Protein AF-A0A1V0PYC9-F1 (afdb_monomer_lite)

Sequence (144 aa):
MTTTVTVSAHAGWAVQVTAVCPRTGHPEPPQTVAAGEEGTFYVHSGQDLRIHEVQPEPGAAEPRTFAALPVAGYSAQDEDKVALVNANKFTEEGILRVLDEMKGDPQFDQRWLAVARTGIEQGFMALNRAIFQPGRVALPQDRV

Structure (mmCIF, N/CA/C/O backbone):
data_AF-A0A1V0PYC9-F1
#
_entry.id   AF-A0A1V0PYC9-F1
#
loop_
_atom_site.group_PDB
_atom_site.id
_atom_site.type_symbol
_atom_site.label_atom_id
_atom_site.label_alt_id
_atom_site.label_comp_id
_atom_site.label_asym_id
_atom_site.label_entity_id
_atom_site.label_seq_id
_atom_site.pdbx_PDB_ins_code
_atom_site.Cartn_x
_atom_site.Cartn_y
_atom_site.Cartn_z
_atom_site.occupancy
_atom_site.B_iso_or_equiv
_atom_site.auth_seq_id
_atom_site.auth_comp_id
_atom_site.auth_asym_id
_atom_site.auth_atom_id
_atom_site.pdbx_PDB_model_num
ATOM 1 N N . MET A 1 1 ? 23.398 14.300 -51.968 1.00 71.38 1 MET A N 1
ATOM 2 C CA . MET A 1 1 ? 23.744 15.052 -50.744 1.00 71.38 1 MET A CA 1
ATOM 3 C C . MET A 1 1 ? 23.565 14.105 -49.572 1.00 71.38 1 MET A C 1
ATOM 5 O O . MET A 1 1 ? 22.569 13.387 -49.566 1.00 71.38 1 MET A O 1
ATOM 9 N N . THR A 1 2 ? 24.542 14.046 -48.671 1.00 84.25 2 THR A N 1
ATOM 10 C CA . THR A 1 2 ? 24.502 13.204 -47.469 1.00 84.25 2 THR A CA 1
ATOM 11 C C . THR A 1 2 ? 24.416 14.123 -46.264 1.00 84.25 2 THR A C 1
ATOM 13 O O . THR A 1 2 ? 25.239 15.032 -46.151 1.00 84.25 2 THR A O 1
ATOM 16 N N . THR A 1 3 ? 23.436 13.896 -45.396 1.00 87.44 3 THR A N 1
ATOM 17 C CA . THR A 1 3 ? 23.256 14.652 -44.154 1.00 87.44 3 THR A CA 1
ATOM 18 C C . THR A 1 3 ? 23.617 13.756 -42.981 1.00 87.44 3 THR A C 1
ATOM 20 O O . THR A 1 3 ? 23.136 12.628 -42.894 1.00 87.44 3 THR A O 1
ATOM 23 N N . THR A 1 4 ? 24.462 14.251 -42.085 1.00 91.62 4 THR A N 1
ATOM 24 C CA . THR A 1 4 ? 24.798 13.566 -40.834 1.00 91.62 4 THR A CA 1
ATOM 25 C C . THR A 1 4 ? 23.821 14.004 -39.749 1.00 91.62 4 THR A C 1
ATOM 27 O O . THR A 1 4 ? 23.608 15.202 -39.568 1.00 91.62 4 THR A O 1
ATOM 30 N N . VAL A 1 5 ? 23.238 13.045 -39.032 1.00 91.81 5 VAL A N 1
ATOM 31 C CA . VAL A 1 5 ? 22.318 13.277 -37.914 1.00 91.81 5 VAL A CA 1
ATOM 32 C C . VAL A 1 5 ? 22.863 12.570 -36.680 1.00 91.81 5 VAL A C 1
ATOM 34 O O . VAL A 1 5 ? 23.090 11.362 -36.710 1.00 91.81 5 VAL A O 1
ATOM 37 N N . THR A 1 6 ? 23.056 13.315 -35.597 1.00 92.06 6 THR A N 1
ATOM 38 C CA . THR A 1 6 ? 23.430 12.760 -34.292 1.00 92.06 6 THR A CA 1
ATOM 39 C C . THR A 1 6 ? 22.184 12.645 -33.428 1.00 92.06 6 THR A C 1
ATOM 41 O O . THR A 1 6 ? 21.426 13.607 -33.302 1.00 92.06 6 THR A O 1
ATOM 44 N N . VAL A 1 7 ? 21.962 11.467 -32.850 1.00 91.00 7 VAL A N 1
ATOM 45 C CA . VAL A 1 7 ? 20.858 11.195 -31.926 1.00 91.00 7 VAL A CA 1
ATOM 46 C C . VAL A 1 7 ? 21.447 10.900 -30.554 1.00 91.00 7 VAL A C 1
ATOM 48 O O . VAL A 1 7 ? 22.177 9.922 -30.403 1.00 91.00 7 VAL A O 1
ATOM 51 N N . SER A 1 8 ? 21.114 11.729 -29.567 1.00 89.88 8 SER A N 1
ATOM 52 C CA . SER A 1 8 ? 21.629 11.622 -28.198 1.00 89.88 8 SER A CA 1
ATOM 53 C C . SER A 1 8 ? 20.536 11.137 -27.238 1.00 89.88 8 SER A C 1
ATOM 55 O O . SER A 1 8 ? 19.505 11.792 -27.075 1.00 89.88 8 SER A O 1
ATOM 57 N N . ALA A 1 9 ? 20.754 9.998 -26.579 1.00 87.56 9 ALA A N 1
ATOM 58 C CA . ALA A 1 9 ? 19.778 9.320 -25.719 1.00 87.56 9 ALA A CA 1
ATOM 59 C C . ALA A 1 9 ? 19.902 9.728 -24.231 1.00 87.56 9 ALA A C 1
ATOM 61 O O . ALA A 1 9 ? 19.965 8.889 -23.334 1.00 87.56 9 ALA A O 1
ATOM 62 N N . HIS A 1 10 ? 19.957 11.032 -23.934 1.00 81.56 10 HIS A N 1
ATOM 63 C CA . HIS A 1 10 ? 20.252 11.542 -22.579 1.00 81.56 10 HIS A CA 1
ATOM 64 C C . HIS A 1 10 ? 19.078 11.528 -21.589 1.00 81.56 10 HIS A C 1
ATOM 66 O O . HIS A 1 10 ? 19.272 11.821 -20.412 1.00 81.56 10 HIS A O 1
ATOM 72 N N . ALA A 1 11 ? 17.870 11.173 -22.027 1.00 73.50 11 ALA A N 1
ATOM 73 C CA . ALA A 1 11 ? 16.683 11.156 -21.169 1.00 73.50 11 ALA A CA 1
ATOM 74 C C . ALA A 1 11 ? 16.589 9.918 -20.250 1.00 73.50 11 ALA A C 1
ATOM 76 O O . ALA A 1 11 ? 15.606 9.774 -19.532 1.00 73.50 11 ALA A O 1
ATOM 77 N N . GLY A 1 12 ? 17.603 9.042 -20.248 1.00 75.50 12 GLY A N 1
ATOM 78 C CA . GLY A 1 12 ? 17.647 7.835 -19.411 1.00 75.50 12 GLY A CA 1
ATOM 79 C C . GLY A 1 12 ? 17.079 6.577 -20.073 1.00 75.50 12 GLY A C 1
ATOM 80 O O . GLY A 1 12 ? 17.033 5.527 -19.438 1.00 75.50 12 GLY A O 1
ATOM 81 N N . TRP A 1 13 ? 16.701 6.663 -21.348 1.00 83.75 13 TRP A N 1
ATOM 82 C CA . TRP A 1 13 ? 16.048 5.594 -22.098 1.00 83.75 13 TRP A CA 1
ATOM 83 C C . TRP A 1 13 ? 16.790 5.344 -23.408 1.00 83.75 13 TRP A C 1
ATOM 85 O O . TRP 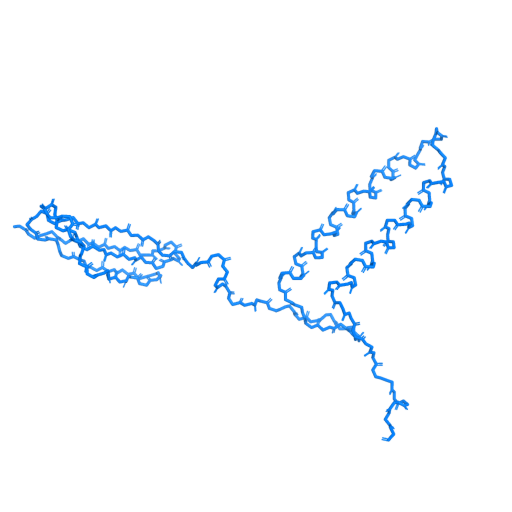A 1 13 ? 17.330 6.276 -24.007 1.00 83.75 13 TRP A O 1
ATOM 95 N N . ALA A 1 14 ? 16.842 4.085 -23.844 1.00 89.50 14 ALA A N 1
ATOM 96 C CA . ALA A 1 14 ? 17.418 3.746 -25.139 1.00 89.50 14 ALA A CA 1
ATOM 97 C C . ALA A 1 14 ? 16.515 4.262 -26.266 1.00 89.50 14 ALA A C 1
ATOM 99 O O . ALA A 1 14 ? 15.294 4.335 -26.123 1.00 89.50 14 ALA A O 1
ATOM 100 N N . VAL A 1 15 ? 17.106 4.596 -27.408 1.00 92.44 15 VAL A N 1
ATOM 101 C CA . VAL A 1 15 ? 16.380 5.143 -28.556 1.00 92.44 15 VAL A CA 1
ATOM 102 C C . VAL A 1 15 ? 16.609 4.253 -29.767 1.00 92.44 15 VAL A C 1
ATOM 104 O O . VAL A 1 15 ? 17.745 3.970 -30.134 1.00 92.44 15 VAL A O 1
ATOM 107 N N . GLN A 1 16 ? 15.529 3.820 -30.410 1.00 93.69 16 GLN A N 1
ATOM 108 C CA . GLN A 1 16 ? 15.580 3.153 -31.703 1.00 93.69 16 GLN A CA 1
ATOM 109 C C . GLN A 1 16 ? 15.494 4.177 -32.828 1.00 93.69 16 GLN A C 1
ATOM 111 O O . GLN A 1 16 ? 14.566 4.983 -32.898 1.00 93.69 16 GLN A O 1
ATOM 116 N N . VAL A 1 17 ? 16.452 4.108 -33.743 1.00 93.88 17 VAL A N 1
ATOM 117 C CA . VAL A 1 17 ? 16.513 4.927 -34.948 1.00 93.88 17 VAL A CA 1
ATOM 118 C C . VAL A 1 17 ? 16.309 4.015 -36.145 1.00 93.88 17 VAL A C 1
ATOM 120 O O . VAL A 1 17 ? 17.024 3.036 -36.338 1.00 93.88 17 VAL A O 1
ATOM 123 N N . THR A 1 18 ? 15.288 4.320 -36.935 1.00 93.81 18 THR A N 1
ATOM 124 C CA . THR A 1 18 ? 14.892 3.539 -38.105 1.00 93.81 18 THR A CA 1
ATOM 125 C C . THR A 1 18 ? 14.979 4.408 -39.343 1.00 93.81 18 THR A C 1
ATOM 127 O O . THR A 1 18 ? 14.323 5.445 -39.431 1.00 93.81 18 THR A O 1
ATOM 130 N N . ALA A 1 19 ? 15.764 3.966 -40.315 1.00 90.75 19 ALA A N 1
ATOM 131 C CA . ALA A 1 19 ? 15.786 4.546 -41.644 1.00 90.75 19 ALA A CA 1
ATOM 132 C C . ALA A 1 19 ? 14.518 4.161 -42.417 1.00 90.75 19 ALA A C 1
ATOM 134 O O . ALA A 1 19 ? 14.142 2.990 -42.453 1.00 90.75 19 ALA A O 1
ATOM 135 N N . VAL A 1 20 ? 13.856 5.136 -43.039 1.00 89.69 20 VAL A N 1
ATOM 136 C CA . VAL A 1 20 ? 12.639 4.915 -43.826 1.00 89.69 20 VAL A CA 1
ATOM 137 C C . VAL A 1 20 ? 12.811 5.519 -45.212 1.00 89.69 20 VAL A C 1
ATOM 139 O O . VAL A 1 20 ? 13.137 6.696 -45.371 1.00 89.69 20 VAL A O 1
ATOM 142 N N . CYS A 1 21 ? 12.575 4.708 -46.241 1.00 85.50 21 CYS A N 1
ATOM 143 C CA . CYS A 1 21 ? 12.531 5.209 -47.609 1.00 85.50 21 CYS A CA 1
ATOM 144 C C . CYS A 1 21 ? 11.235 6.015 -47.816 1.00 85.50 21 CYS A C 1
ATOM 146 O O . CYS A 1 21 ? 10.155 5.425 -47.747 1.00 85.50 21 CYS A O 1
ATOM 148 N N . PRO A 1 22 ? 11.285 7.313 -48.159 1.00 80.94 22 PRO A N 1
ATOM 149 C CA . PRO A 1 22 ? 10.088 8.153 -48.294 1.00 80.94 22 PRO A CA 1
ATOM 150 C C . PRO A 1 22 ? 9.195 7.730 -49.468 1.00 80.94 22 PRO A C 1
ATOM 152 O O . PRO A 1 22 ? 8.008 8.035 -49.502 1.00 80.94 22 PRO A O 1
ATOM 155 N N . ARG A 1 23 ? 9.759 7.029 -50.464 1.00 83.12 23 ARG A N 1
ATOM 156 C CA . ARG A 1 23 ? 9.032 6.606 -51.670 1.00 83.12 23 ARG A CA 1
ATOM 157 C C . ARG A 1 23 ? 8.235 5.324 -51.453 1.00 83.12 23 ARG A C 1
ATOM 159 O O . ARG A 1 23 ? 7.169 5.172 -52.037 1.00 83.12 23 ARG A O 1
ATOM 166 N N . THR A 1 24 ? 8.778 4.388 -50.678 1.00 84.25 24 THR A N 1
ATOM 167 C CA . THR A 1 24 ? 8.167 3.069 -50.454 1.00 84.25 24 THR A CA 1
ATOM 168 C C . THR A 1 24 ? 7.574 2.926 -49.056 1.00 84.25 24 THR A C 1
ATOM 170 O O . THR A 1 24 ? 6.822 1.988 -48.820 1.00 84.25 24 THR A O 1
ATOM 173 N N . GLY A 1 25 ? 7.923 3.821 -48.126 1.00 82.50 25 GLY A N 1
ATOM 174 C CA . GLY A 1 25 ? 7.565 3.738 -46.711 1.00 82.50 25 GLY A CA 1
ATOM 175 C C . GLY A 1 25 ? 8.192 2.545 -45.986 1.00 82.50 25 GLY A C 1
ATOM 176 O O . GLY A 1 25 ? 7.839 2.282 -44.840 1.00 82.50 25 GLY A O 1
ATOM 177 N N . HIS A 1 26 ? 9.093 1.804 -46.639 1.00 83.50 26 HIS A N 1
ATOM 178 C CA . HIS A 1 26 ? 9.673 0.595 -46.070 1.00 83.50 26 HIS A CA 1
ATOM 179 C C . HIS A 1 26 ? 10.716 0.966 -45.003 1.00 83.50 26 HIS A C 1
ATOM 181 O O . HIS A 1 26 ? 11.660 1.696 -45.329 1.00 83.50 26 HIS A O 1
ATOM 187 N N . PRO A 1 27 ? 10.574 0.474 -43.758 1.00 88.31 27 PRO A N 1
ATOM 188 C CA . PRO A 1 27 ? 11.570 0.668 -42.714 1.00 88.31 27 PRO A CA 1
ATOM 189 C C . PRO A 1 27 ? 12.734 -0.314 -42.882 1.00 88.31 27 PRO A C 1
ATOM 191 O O . PRO A 1 27 ? 12.539 -1.493 -43.179 1.00 88.31 27 PRO A O 1
ATOM 194 N N . GLU A 1 28 ? 13.953 0.166 -42.691 1.00 88.38 28 GLU A N 1
ATOM 195 C CA . GLU A 1 28 ? 15.127 -0.683 -42.491 1.00 88.38 28 GLU A CA 1
ATOM 196 C C . GLU A 1 28 ? 15.154 -1.239 -41.055 1.00 88.38 28 GLU A C 1
ATOM 198 O O . GLU A 1 28 ? 14.380 -0.790 -40.205 1.00 88.38 28 GLU A O 1
ATOM 203 N N . PRO A 1 29 ? 16.007 -2.232 -40.746 1.00 90.44 29 PRO A N 1
ATOM 204 C CA . PRO A 1 29 ? 16.153 -2.717 -39.380 1.00 90.44 29 PRO A CA 1
ATOM 205 C C . PRO A 1 29 ? 16.511 -1.574 -38.410 1.00 90.44 29 PRO A C 1
ATOM 207 O O . PRO A 1 29 ? 17.443 -0.815 -38.692 1.00 90.44 29 PRO A O 1
ATOM 210 N N . PRO A 1 30 ? 15.800 -1.437 -37.276 1.00 91.81 30 PRO A N 1
ATOM 211 C CA . PRO A 1 30 ? 16.076 -0.389 -36.304 1.00 91.81 30 PRO A CA 1
ATOM 212 C C . PRO A 1 30 ? 17.461 -0.577 -35.682 1.00 91.81 30 PRO A C 1
ATOM 214 O O . PRO A 1 30 ? 17.866 -1.688 -35.338 1.00 91.81 30 PRO A O 1
ATOM 217 N N . GLN A 1 31 ? 18.170 0.530 -35.501 1.00 92.62 31 GLN A N 1
ATOM 218 C CA . GLN A 1 31 ? 19.431 0.597 -34.772 1.00 92.62 31 GLN A CA 1
ATOM 219 C C . GLN A 1 31 ? 19.184 1.221 -33.399 1.00 92.62 31 GLN A C 1
ATOM 221 O O . GLN A 1 31 ? 18.470 2.217 -33.289 1.00 92.62 31 GLN A O 1
ATOM 226 N N . THR A 1 32 ? 19.767 0.646 -32.351 1.00 92.69 32 THR A N 1
ATOM 227 C CA . THR A 1 32 ? 19.578 1.117 -30.972 1.00 92.69 32 THR A CA 1
ATOM 228 C C . THR A 1 32 ? 20.748 1.989 -30.536 1.00 92.69 32 THR A C 1
ATOM 230 O O . THR A 1 32 ? 21.899 1.573 -30.635 1.00 92.69 32 THR A O 1
ATOM 233 N N . VAL A 1 33 ? 20.439 3.164 -29.995 1.00 91.62 33 VAL A N 1
ATOM 234 C CA . VAL A 1 33 ? 21.351 4.002 -29.210 1.00 91.62 33 VAL A CA 1
ATOM 235 C C . VAL A 1 33 ? 21.053 3.736 -27.737 1.00 91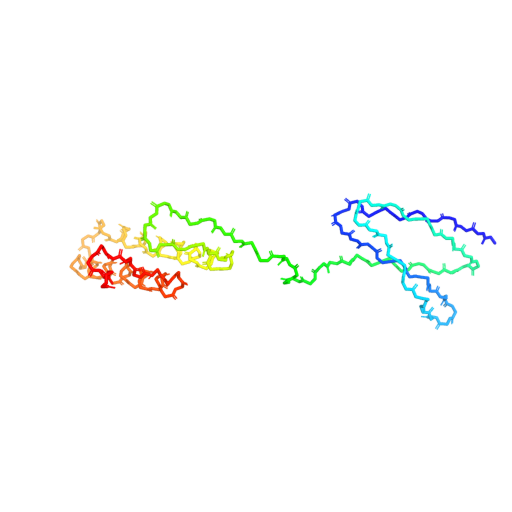.62 33 VAL A C 1
ATOM 237 O O . VAL A 1 33 ? 19.904 3.888 -27.311 1.00 91.62 33 VAL A O 1
ATOM 240 N N . ALA A 1 34 ? 22.043 3.278 -26.967 1.00 88.12 34 ALA A N 1
ATOM 241 C CA . ALA A 1 34 ? 21.831 2.954 -25.559 1.00 88.12 34 ALA A CA 1
ATOM 242 C C . ALA A 1 34 ? 21.558 4.217 -24.726 1.00 88.12 34 ALA A C 1
ATOM 244 O O . ALA A 1 34 ? 21.930 5.327 -25.106 1.00 88.12 34 ALA A O 1
ATOM 245 N N . ALA A 1 35 ? 20.902 4.050 -23.575 1.00 87.88 35 ALA A N 1
ATOM 246 C CA . ALA A 1 35 ? 20.626 5.158 -22.667 1.00 87.88 35 ALA A CA 1
ATOM 247 C C . ALA A 1 35 ? 21.933 5.851 -22.242 1.00 87.88 35 ALA A C 1
ATOM 249 O O . ALA A 1 35 ? 22.853 5.209 -21.740 1.00 87.88 35 ALA A O 1
ATOM 250 N N . GLY A 1 36 ? 22.001 7.169 -22.428 1.00 86.81 36 GLY A N 1
ATOM 251 C CA . GLY A 1 36 ? 23.177 7.985 -22.128 1.00 86.81 36 GLY A CA 1
ATOM 252 C C . GLY A 1 36 ? 24.228 8.057 -23.242 1.00 86.81 36 GLY A C 1
ATOM 253 O O . GLY A 1 36 ? 25.195 8.797 -23.077 1.00 86.81 36 GLY A O 1
ATOM 254 N N . GLU A 1 37 ? 24.042 7.352 -24.361 1.00 89.75 37 GLU A N 1
ATOM 255 C CA . GLU A 1 37 ? 24.971 7.353 -25.498 1.00 89.75 37 GLU A CA 1
ATOM 256 C C . GLU A 1 37 ? 24.493 8.243 -26.658 1.00 89.75 37 GLU A C 1
ATOM 258 O O . GLU A 1 37 ? 23.332 8.662 -26.729 1.00 89.75 37 GLU A O 1
ATOM 263 N N . GLU A 1 38 ? 25.406 8.521 -27.592 1.00 92.62 38 GLU A N 1
ATOM 264 C CA . GLU A 1 38 ? 25.117 9.206 -28.852 1.00 92.62 38 GLU A CA 1
ATOM 265 C C . GLU A 1 38 ? 25.374 8.273 -30.039 1.00 92.62 38 GLU A C 1
ATOM 267 O O . GLU A 1 38 ? 26.413 7.617 -30.123 1.00 92.62 38 GLU A O 1
ATOM 272 N N . GLY A 1 39 ? 24.437 8.238 -30.984 1.00 91.12 39 GLY A N 1
ATOM 273 C CA . GLY A 1 39 ? 24.568 7.519 -32.248 1.00 91.12 39 GLY A CA 1
ATOM 274 C C . GLY A 1 39 ? 24.651 8.486 -33.423 1.00 91.12 39 GLY A C 1
ATOM 275 O O . GLY A 1 39 ? 23.895 9.456 -33.488 1.00 91.12 39 GLY A O 1
ATOM 276 N N . THR A 1 40 ? 25.549 8.221 -34.373 1.00 93.56 40 THR A N 1
ATOM 277 C CA . THR A 1 40 ? 25.644 8.990 -35.624 1.00 93.56 40 THR A CA 1
ATOM 278 C C . THR A 1 40 ? 25.018 8.210 -36.773 1.00 93.56 40 THR A C 1
ATOM 280 O O . THR A 1 40 ? 25.382 7.063 -37.019 1.00 93.56 40 THR A O 1
ATOM 283 N N . PHE A 1 41 ? 24.118 8.860 -37.508 1.00 91.38 41 PHE A N 1
ATOM 284 C CA . PHE A 1 41 ? 23.383 8.292 -38.633 1.00 91.38 41 PHE A CA 1
ATOM 285 C C . PHE A 1 41 ? 23.610 9.124 -39.892 1.00 91.38 41 PHE A C 1
ATOM 287 O O . PHE A 1 41 ? 23.692 10.354 -39.844 1.00 91.38 41 PHE A O 1
ATOM 294 N N . TYR A 1 42 ? 23.690 8.449 -41.036 1.00 89.44 42 TYR A N 1
ATOM 295 C CA . TYR A 1 42 ? 23.883 9.089 -42.332 1.00 89.44 42 TYR A CA 1
ATOM 296 C C . TYR A 1 42 ? 22.621 8.945 -43.171 1.00 89.44 42 TYR A C 1
ATOM 298 O O . TYR A 1 42 ? 22.154 7.841 -43.439 1.00 89.44 42 TYR A O 1
ATOM 306 N N . VAL A 1 43 ? 22.074 10.082 -43.588 1.00 87.31 43 VAL A N 1
ATOM 307 C CA . VAL A 1 43 ? 20.851 10.166 -44.379 1.00 87.31 43 VAL A CA 1
ATOM 308 C C . VAL A 1 43 ? 21.222 10.490 -45.818 1.00 87.31 43 VAL A C 1
ATOM 310 O O . VAL A 1 43 ? 21.824 11.532 -46.101 1.00 87.31 43 VAL A O 1
ATOM 313 N N . HIS A 1 44 ? 20.855 9.604 -46.741 1.00 85.00 44 HIS A N 1
ATOM 314 C CA . HIS A 1 44 ? 21.123 9.767 -48.165 1.00 85.00 44 HIS A CA 1
ATOM 315 C C . HIS A 1 44 ? 19.830 10.032 -48.939 1.00 85.00 44 HIS A C 1
ATOM 317 O O . HIS A 1 44 ? 18.787 9.459 -48.653 1.00 85.00 44 HIS A O 1
ATOM 323 N N . SER A 1 45 ? 19.902 10.881 -49.967 1.00 77.31 45 SER A N 1
ATOM 324 C CA . SER A 1 45 ? 18.880 10.954 -51.028 1.00 77.31 45 SER A CA 1
ATOM 325 C C . SER A 1 45 ? 17.428 11.156 -50.551 1.00 77.31 45 SER A C 1
ATOM 327 O O . SER A 1 45 ? 16.506 10.575 -51.118 1.00 77.31 45 SER A O 1
ATOM 329 N N . GLY A 1 46 ? 17.221 12.004 -49.536 1.00 74.12 46 GLY A N 1
ATOM 330 C CA . GLY A 1 46 ? 15.888 12.348 -49.022 1.00 74.12 46 GLY A CA 1
ATOM 331 C C . GLY A 1 46 ? 15.259 11.297 -48.106 1.00 74.12 46 GLY A C 1
ATOM 332 O O . GLY A 1 46 ? 14.063 11.356 -47.877 1.00 74.12 46 GLY A O 1
ATOM 333 N N . GLN A 1 47 ? 16.042 10.334 -47.619 1.00 84.38 47 GLN A N 1
ATOM 334 C CA . GLN A 1 47 ? 15.621 9.336 -46.638 1.00 84.38 47 GLN A CA 1
ATOM 335 C C . GLN A 1 47 ? 15.115 9.979 -45.335 1.00 84.38 47 GLN A C 1
ATOM 337 O O . GLN A 1 47 ? 15.658 10.987 -44.888 1.00 84.38 47 GLN A O 1
ATOM 342 N N . ASP A 1 48 ? 14.101 9.374 -44.719 1.00 90.06 48 ASP A N 1
ATOM 343 C CA . ASP A 1 48 ? 13.562 9.817 -43.434 1.00 90.06 48 ASP A CA 1
ATOM 344 C C . ASP A 1 48 ? 14.174 9.000 -42.288 1.00 90.06 48 ASP A C 1
ATOM 346 O O . ASP A 1 48 ? 14.514 7.824 -42.449 1.00 90.06 48 ASP A O 1
ATOM 350 N N . LEU A 1 49 ? 14.290 9.614 -41.109 1.00 92.31 49 LEU A N 1
ATOM 351 C CA . LEU A 1 49 ? 14.627 8.920 -39.866 1.00 92.31 49 LEU A CA 1
ATOM 352 C C . LEU A 1 49 ? 13.424 8.942 -38.927 1.00 92.31 49 LEU A C 1
ATOM 354 O O . LEU A 1 49 ? 12.922 10.004 -38.561 1.00 92.31 49 LEU A O 1
ATOM 358 N N . ARG A 1 50 ? 12.993 7.759 -38.493 1.00 92.31 50 ARG A N 1
ATOM 359 C CA . ARG A 1 50 ? 12.019 7.590 -37.418 1.00 92.31 50 ARG A CA 1
ATOM 360 C C . ARG A 1 50 ? 12.765 7.284 -36.127 1.00 92.31 50 ARG A C 1
ATOM 362 O O . ARG A 1 50 ? 13.463 6.279 -36.038 1.00 92.31 50 ARG A O 1
ATOM 369 N N . ILE A 1 51 ? 12.582 8.146 -35.135 1.00 91.94 51 ILE A N 1
ATOM 370 C CA . ILE A 1 51 ? 13.198 8.032 -33.814 1.00 91.94 51 ILE A CA 1
ATOM 371 C C . ILE A 1 51 ? 12.106 7.613 -32.828 1.00 91.94 51 ILE A C 1
ATOM 373 O O . ILE A 1 51 ? 11.059 8.257 -32.756 1.00 91.94 51 ILE A O 1
ATOM 377 N N . HIS A 1 52 ? 12.322 6.517 -32.106 1.00 89.69 52 HIS A N 1
ATOM 378 C CA . HIS A 1 52 ? 11.391 5.989 -31.116 1.00 89.69 52 HIS A CA 1
ATOM 379 C C . HIS A 1 52 ? 12.120 5.716 -29.802 1.00 89.69 52 HIS A C 1
ATOM 381 O O . HIS A 1 52 ? 13.061 4.928 -29.758 1.00 89.69 52 HIS A O 1
ATOM 387 N N . GLU A 1 53 ? 11.686 6.376 -28.734 1.00 88.38 53 GLU A N 1
ATOM 388 C CA . GLU A 1 53 ? 12.160 6.094 -27.382 1.00 88.38 53 GLU A CA 1
ATOM 389 C C . GLU A 1 53 ? 11.632 4.730 -26.931 1.00 88.38 53 GLU A C 1
ATOM 391 O O . GLU A 1 53 ? 10.427 4.479 -26.969 1.00 88.38 53 GLU A O 1
ATOM 396 N N . VAL A 1 54 ? 12.538 3.843 -26.526 1.00 85.50 54 VAL A N 1
ATOM 397 C CA . VAL A 1 54 ? 12.192 2.518 -26.019 1.00 85.50 54 VAL A CA 1
ATOM 398 C C . VAL A 1 54 ? 12.056 2.611 -24.510 1.00 85.50 54 VAL A C 1
ATOM 400 O O . VAL A 1 54 ? 13.045 2.584 -23.773 1.00 85.50 54 VAL A O 1
ATOM 403 N N . GLN A 1 55 ? 10.812 2.700 -24.055 1.00 77.44 55 GLN A N 1
ATOM 404 C CA . GLN A 1 55 ? 10.492 2.533 -22.647 1.00 77.44 55 GLN A CA 1
ATOM 405 C C . GLN A 1 55 ? 10.511 1.040 -22.287 1.00 77.44 55 GLN A C 1
ATOM 407 O O . GLN A 1 55 ? 9.859 0.280 -23.004 1.00 77.44 55 GLN A O 1
ATOM 412 N N . PRO A 1 56 ? 11.213 0.548 -21.233 1.00 67.31 56 PRO A N 1
ATOM 413 C CA . PRO A 1 56 ? 10.855 -0.699 -20.598 1.00 67.31 56 PRO A CA 1
ATOM 414 C C . PRO A 1 56 ? 9.356 -0.770 -20.416 1.00 67.31 56 PRO A C 1
ATOM 416 O O . PRO A 1 56 ? 8.723 0.162 -19.915 1.00 67.31 56 PRO A O 1
ATOM 419 N N . GLU A 1 57 ? 8.823 -1.911 -20.833 1.00 63.09 57 GLU A N 1
ATOM 420 C CA . GLU A 1 57 ? 7.471 -2.322 -20.512 1.00 63.09 57 GLU A CA 1
ATOM 421 C C . GLU A 1 57 ? 7.216 -2.032 -19.023 1.00 63.09 57 GLU A C 1
ATOM 423 O O . GLU A 1 57 ? 8.099 -2.318 -18.203 1.00 63.09 57 GLU A O 1
ATOM 428 N N . PRO A 1 58 ? 6.045 -1.490 -18.643 1.00 55.69 58 PRO A N 1
ATOM 429 C CA . PRO A 1 58 ? 5.731 -1.062 -17.274 1.00 55.69 58 PRO A CA 1
ATOM 430 C C . PRO A 1 58 ? 5.741 -2.175 -16.195 1.00 55.69 58 PRO A C 1
ATOM 432 O O . PRO A 1 58 ? 5.220 -1.978 -15.104 1.00 55.69 58 PRO A O 1
ATOM 435 N N . GLY A 1 59 ? 6.369 -3.324 -16.456 1.00 55.72 59 GLY A N 1
ATOM 436 C CA . GLY A 1 59 ? 6.661 -4.398 -15.504 1.00 55.72 59 GLY A CA 1
ATOM 437 C C . GLY A 1 59 ? 8.060 -5.022 -15.648 1.00 55.72 59 GLY A C 1
ATOM 438 O O . GLY A 1 59 ? 8.296 -6.078 -15.075 1.00 55.72 59 GLY A O 1
ATOM 439 N N . ALA A 1 60 ? 8.984 -4.420 -16.411 1.00 52.66 60 ALA A N 1
ATOM 440 C CA . ALA A 1 60 ? 10.351 -4.931 -16.602 1.00 52.66 60 ALA A CA 1
ATOM 441 C C . ALA A 1 60 ? 11.367 -4.414 -15.562 1.00 52.66 60 ALA A C 1
ATOM 443 O O . ALA A 1 60 ? 12.565 -4.670 -15.685 1.00 52.66 60 ALA A O 1
ATOM 444 N N . ALA A 1 61 ? 10.916 -3.671 -14.546 1.00 56.09 61 ALA A N 1
ATOM 445 C CA . ALA A 1 61 ? 11.762 -3.342 -13.408 1.00 56.09 61 ALA A CA 1
ATOM 446 C C . ALA A 1 61 ? 12.058 -4.628 -12.620 1.00 56.09 61 ALA A C 1
ATOM 448 O O . ALA A 1 61 ? 11.136 -5.343 -12.233 1.00 56.09 61 ALA A O 1
ATOM 449 N N . GLU A 1 62 ? 13.341 -4.919 -12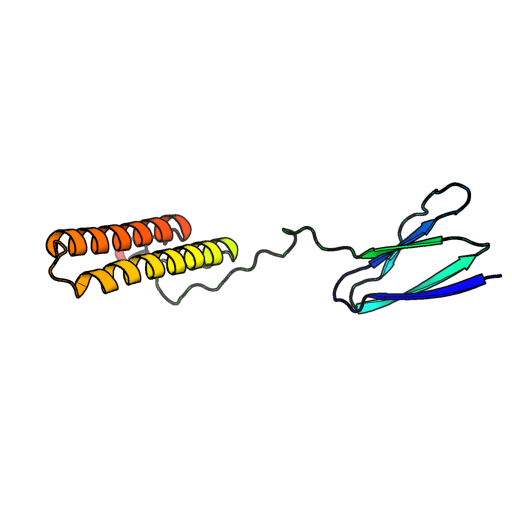.395 1.00 59.53 62 GLU A N 1
ATOM 450 C CA . GLU A 1 62 ? 13.779 -5.983 -11.484 1.00 59.53 62 GLU A CA 1
ATOM 451 C C . GLU A 1 62 ? 12.999 -5.873 -10.160 1.00 59.53 62 GLU A C 1
ATOM 453 O O . GLU A 1 62 ? 12.922 -4.767 -9.606 1.00 59.53 62 GLU A O 1
ATOM 458 N N . PRO A 1 63 ? 12.412 -6.969 -9.642 1.00 61.72 63 PRO A N 1
ATOM 459 C CA . PRO A 1 63 ? 11.597 -6.914 -8.437 1.00 61.72 63 PRO A CA 1
ATOM 460 C C . PRO A 1 63 ? 12.452 -6.412 -7.274 1.00 61.72 63 PRO A C 1
ATOM 462 O O . PRO A 1 63 ? 13.382 -7.083 -6.822 1.00 61.72 63 PRO A O 1
ATOM 465 N N . ARG A 1 64 ? 12.156 -5.206 -6.780 1.00 72.62 64 ARG A N 1
ATOM 466 C CA . ARG A 1 64 ? 12.866 -4.663 -5.625 1.00 72.62 64 ARG A CA 1
ATOM 467 C C . ARG A 1 64 ? 12.334 -5.324 -4.366 1.00 72.62 64 ARG A C 1
ATOM 469 O O . ARG A 1 64 ? 11.141 -5.284 -4.073 1.00 72.62 64 ARG A O 1
ATOM 476 N N . THR A 1 65 ? 13.240 -5.912 -3.600 1.00 80.81 65 THR A N 1
ATOM 477 C CA . THR A 1 65 ? 12.929 -6.510 -2.303 1.00 80.81 65 THR A CA 1
ATOM 478 C C . THR A 1 65 ? 13.414 -5.605 -1.181 1.00 80.81 65 THR A C 1
ATOM 480 O O . THR A 1 65 ? 14.568 -5.171 -1.183 1.00 80.81 65 THR A O 1
ATOM 483 N N . PHE A 1 66 ? 12.566 -5.363 -0.188 1.00 79.69 66 PHE A N 1
ATOM 484 C CA . PHE A 1 66 ? 12.915 -4.609 1.011 1.00 79.69 66 PHE A CA 1
ATOM 485 C C . PHE A 1 66 ? 13.367 -5.553 2.127 1.00 79.69 66 PHE A C 1
ATOM 487 O O . PHE A 1 66 ? 12.750 -6.595 2.365 1.00 79.69 66 PHE A O 1
ATOM 494 N N . ALA A 1 67 ? 14.442 -5.179 2.827 1.00 82.25 67 ALA A N 1
ATOM 495 C CA . ALA A 1 67 ? 14.942 -5.932 3.972 1.00 82.25 67 ALA A CA 1
ATOM 496 C C . ALA A 1 67 ? 13.886 -6.009 5.088 1.00 82.25 67 ALA A C 1
ATOM 498 O O . ALA A 1 67 ? 13.178 -5.038 5.362 1.00 82.25 67 ALA A O 1
ATOM 499 N N . ALA A 1 68 ? 13.796 -7.166 5.745 1.00 78.50 68 ALA A N 1
ATOM 500 C CA . ALA A 1 68 ? 12.903 -7.348 6.882 1.00 78.50 68 ALA A CA 1
ATOM 501 C C . ALA A 1 68 ? 13.309 -6.444 8.056 1.00 78.50 68 ALA A C 1
ATOM 503 O O . ALA A 1 68 ? 14.497 -6.234 8.317 1.00 78.50 68 ALA A O 1
ATOM 504 N N . LEU A 1 69 ? 12.320 -5.972 8.816 1.00 81.44 69 LEU A N 1
ATOM 505 C CA . LEU A 1 69 ? 12.567 -5.389 10.136 1.00 81.44 69 LEU A CA 1
ATOM 506 C C . LEU A 1 69 ? 13.233 -6.437 11.050 1.00 81.44 69 LEU A C 1
ATOM 508 O O . LEU A 1 69 ? 12.976 -7.630 10.869 1.00 81.44 69 LEU A O 1
ATOM 512 N N . PRO A 1 70 ? 14.037 -6.033 12.055 1.00 83.50 70 PRO A N 1
ATOM 513 C CA . PRO A 1 70 ? 14.689 -6.946 13.001 1.00 83.50 70 PRO A CA 1
ATOM 514 C C . PRO A 1 70 ? 13.682 -7.527 14.013 1.00 83.50 70 PRO A C 1
ATOM 516 O O . PRO A 1 70 ? 13.817 -7.377 15.225 1.00 83.50 70 PRO A O 1
ATOM 519 N N . VAL A 1 71 ? 12.632 -8.169 13.504 1.00 83.75 71 VAL A N 1
ATOM 520 C CA . VAL A 1 71 ? 11.520 -8.752 14.249 1.00 83.75 71 VAL A CA 1
ATOM 521 C C . VAL A 1 71 ? 11.337 -10.183 13.764 1.00 83.75 71 VAL A C 1
ATOM 523 O O . VAL A 1 71 ? 11.121 -10.434 12.578 1.00 83.75 71 VAL A O 1
ATOM 526 N N . ALA A 1 72 ? 11.414 -11.137 14.689 1.00 83.56 72 ALA A N 1
ATOM 527 C CA . ALA A 1 72 ? 11.255 -12.548 14.365 1.00 83.56 72 ALA A CA 1
ATOM 528 C C . ALA A 1 72 ? 9.892 -12.814 13.691 1.00 83.56 72 ALA A C 1
ATOM 530 O O . ALA A 1 72 ? 8.856 -12.332 14.149 1.00 83.56 72 ALA A O 1
ATOM 531 N N . GLY A 1 73 ? 9.902 -13.586 12.600 1.00 79.62 73 GLY A N 1
ATOM 532 C CA . GLY A 1 73 ? 8.705 -13.931 11.822 1.00 79.62 73 GLY A CA 1
ATOM 533 C C . GLY A 1 73 ? 8.392 -12.987 10.655 1.00 79.62 73 GLY A C 1
ATOM 534 O O . GLY A 1 73 ? 7.563 -13.340 9.817 1.00 79.62 73 GLY A O 1
ATOM 535 N N . TYR A 1 74 ? 9.067 -11.836 10.546 1.00 84.44 74 TYR A N 1
ATOM 536 C CA . TYR A 1 74 ? 8.998 -10.985 9.356 1.00 84.44 74 TYR A CA 1
ATOM 537 C C . TYR A 1 74 ? 10.096 -11.361 8.360 1.00 84.44 74 TYR A C 1
ATOM 539 O O . TYR A 1 74 ? 11.271 -11.453 8.712 1.00 84.44 74 TYR A O 1
ATOM 547 N N . SER A 1 75 ? 9.701 -11.582 7.109 1.00 84.25 75 SER A N 1
ATOM 548 C CA . SER A 1 75 ? 10.600 -11.823 5.980 1.00 84.25 75 SER A CA 1
ATOM 549 C C . SER A 1 75 ? 10.756 -10.569 5.126 1.00 84.25 75 SER A C 1
ATOM 551 O O . SER A 1 75 ? 9.970 -9.624 5.246 1.00 84.25 75 SER A O 1
ATOM 553 N N . ALA A 1 76 ? 11.753 -10.581 4.237 1.00 87.50 76 ALA A N 1
ATOM 554 C CA . ALA A 1 76 ? 11.839 -9.599 3.163 1.00 87.50 76 ALA A CA 1
ATOM 555 C C . ALA A 1 76 ? 10.541 -9.609 2.340 1.00 87.50 76 ALA A C 1
ATOM 557 O O . ALA A 1 76 ? 9.899 -10.656 2.203 1.00 87.50 76 ALA A O 1
ATOM 558 N N . GLN A 1 77 ? 10.147 -8.437 1.848 1.00 87.31 77 GLN A N 1
ATOM 559 C CA . GLN A 1 77 ? 8.909 -8.250 1.093 1.00 87.31 77 GLN A CA 1
ATOM 560 C C . GLN A 1 77 ? 9.199 -7.594 -0.250 1.00 87.31 77 GLN A C 1
ATOM 562 O O . GLN A 1 77 ? 10.097 -6.757 -0.363 1.00 87.31 77 GLN A O 1
ATOM 567 N N . ASP A 1 78 ? 8.397 -7.960 -1.239 1.00 88.62 78 ASP A N 1
ATOM 568 C CA . ASP A 1 78 ? 8.425 -7.386 -2.580 1.00 88.62 78 ASP A CA 1
ATOM 569 C C . ASP A 1 78 ? 7.843 -5.962 -2.565 1.00 88.62 78 ASP A C 1
ATOM 571 O O . ASP A 1 78 ? 6.945 -5.659 -1.768 1.00 88.62 78 ASP A O 1
ATOM 575 N N . GLU A 1 79 ? 8.325 -5.095 -3.456 1.00 86.75 79 GLU A N 1
ATOM 576 C CA . GLU A 1 79 ? 7.876 -3.701 -3.576 1.00 86.75 79 GLU A CA 1
ATOM 577 C C . GLU A 1 79 ? 6.359 -3.576 -3.724 1.00 86.75 79 GLU A C 1
ATOM 579 O O . GLU A 1 79 ? 5.745 -2.778 -3.015 1.00 86.75 79 GLU A O 1
ATOM 584 N N . ASP A 1 80 ? 5.736 -4.439 -4.525 1.00 86.69 80 ASP A N 1
ATOM 585 C CA . ASP A 1 80 ? 4.286 -4.437 -4.735 1.00 86.69 80 ASP A CA 1
ATOM 586 C C . ASP A 1 80 ? 3.500 -4.697 -3.443 1.00 86.69 80 ASP A C 1
ATOM 588 O O . ASP A 1 80 ? 2.489 -4.044 -3.166 1.00 86.69 80 ASP A O 1
ATOM 592 N N . LYS A 1 81 ? 3.975 -5.623 -2.599 1.00 90.56 81 LYS A N 1
ATOM 593 C CA . LYS A 1 81 ? 3.331 -5.923 -1.310 1.00 90.56 81 LYS A CA 1
ATOM 594 C C . LYS A 1 81 ? 3.459 -4.748 -0.355 1.00 90.56 81 LYS A C 1
ATOM 596 O O . LYS A 1 81 ? 2.500 -4.413 0.340 1.00 90.56 81 LYS A O 1
ATOM 601 N N . VAL A 1 82 ? 4.639 -4.130 -0.312 1.00 91.19 82 VAL A N 1
ATOM 602 C CA . VAL A 1 82 ? 4.897 -2.949 0.520 1.00 91.19 82 VAL A CA 1
ATOM 603 C C . VAL A 1 82 ? 4.018 -1.783 0.069 1.00 91.19 82 VAL A C 1
ATOM 605 O O . VAL A 1 82 ? 3.372 -1.150 0.906 1.00 91.19 82 VAL A O 1
ATOM 608 N N . ALA A 1 83 ? 3.925 -1.539 -1.239 1.00 91.06 83 ALA A N 1
ATOM 609 C CA . ALA A 1 83 ? 3.066 -0.510 -1.812 1.00 91.06 83 ALA A CA 1
ATOM 610 C C . ALA A 1 83 ? 1.591 -0.736 -1.448 1.00 91.06 83 ALA A C 1
ATOM 612 O O . ALA A 1 83 ? 0.917 0.194 -1.001 1.00 91.06 83 ALA A O 1
ATOM 613 N N . LEU A 1 84 ? 1.108 -1.978 -1.550 1.00 94.31 84 LEU A N 1
ATOM 614 C CA . LEU A 1 84 ? -0.271 -2.325 -1.213 1.00 94.31 84 LEU A CA 1
ATOM 615 C C . LEU A 1 84 ? -0.583 -2.120 0.278 1.00 94.31 84 LEU A C 1
ATOM 617 O O . LEU A 1 84 ? -1.614 -1.541 0.622 1.00 94.31 84 LEU A O 1
ATOM 621 N N . VAL A 1 85 ? 0.310 -2.542 1.179 1.00 94.75 85 VAL A N 1
ATOM 622 C CA . VAL A 1 85 ? 0.128 -2.322 2.625 1.00 94.75 85 VAL A CA 1
ATOM 623 C C . VAL A 1 85 ? 0.170 -0.834 2.974 1.00 94.75 85 VAL A C 1
ATOM 625 O O . VAL A 1 85 ? -0.628 -0.381 3.796 1.00 94.75 85 VAL A O 1
ATOM 628 N N . ASN A 1 86 ? 1.036 -0.051 2.330 1.00 94.31 86 ASN A N 1
ATOM 629 C CA . ASN A 1 86 ? 1.063 1.399 2.518 1.00 94.31 86 ASN A CA 1
ATOM 630 C C . ASN A 1 86 ? -0.243 2.053 2.048 1.00 94.31 86 ASN A C 1
ATOM 632 O O . ASN A 1 86 ? -0.799 2.877 2.772 1.00 94.31 86 ASN A O 1
ATOM 636 N N . ALA A 1 87 ? -0.781 1.649 0.894 1.00 96.06 87 ALA A N 1
ATOM 637 C CA . ALA A 1 87 ? -2.079 2.127 0.416 1.00 96.06 87 ALA A CA 1
ATOM 638 C C . ALA A 1 87 ? -3.197 1.841 1.434 1.00 96.06 87 ALA A C 1
ATOM 640 O O . ALA A 1 87 ? -3.940 2.750 1.807 1.00 96.06 87 ALA A O 1
ATOM 641 N N . ASN A 1 88 ? -3.245 0.617 1.971 1.00 96.81 88 ASN A N 1
ATOM 642 C CA . ASN A 1 88 ? -4.192 0.251 3.025 1.00 96.81 88 ASN A CA 1
ATOM 643 C C . ASN A 1 88 ? -4.031 1.124 4.277 1.00 96.81 88 ASN A C 1
ATOM 645 O O . ASN A 1 88 ? -5.028 1.532 4.865 1.00 96.81 88 ASN A O 1
ATOM 649 N N . LYS A 1 89 ? -2.791 1.431 4.680 1.00 95.25 89 LYS A N 1
ATOM 650 C CA . LYS A 1 89 ? -2.503 2.288 5.841 1.00 95.25 89 LYS A CA 1
ATOM 651 C C . LYS A 1 89 ? -3.017 3.711 5.657 1.00 95.25 89 LYS A C 1
ATOM 653 O O . LYS A 1 89 ? -3.581 4.271 6.593 1.00 95.25 89 LYS A O 1
ATOM 658 N N . PHE A 1 90 ? -2.882 4.275 4.458 1.00 97.38 90 PHE A N 1
ATOM 659 C CA . PHE A 1 90 ? -3.456 5.586 4.155 1.00 97.38 90 PHE A CA 1
ATOM 660 C C . PHE A 1 90 ? -4.987 5.568 4.205 1.00 97.38 90 PHE A C 1
ATOM 662 O O . PHE A 1 90 ? -5.592 6.494 4.742 1.00 97.38 90 PHE A O 1
ATOM 669 N N . THR A 1 91 ? -5.621 4.512 3.686 1.00 97.62 91 THR A N 1
ATOM 670 C CA . THR A 1 91 ? -7.083 4.362 3.757 1.00 97.62 91 THR A CA 1
ATOM 671 C C . THR A 1 91 ? -7.576 4.204 5.198 1.00 97.62 91 THR A C 1
ATOM 673 O O . THR A 1 91 ? -8.530 4.876 5.585 1.00 97.62 91 THR A O 1
ATOM 676 N N . GLU A 1 92 ? -6.920 3.357 5.996 1.00 98.19 92 GLU A N 1
ATOM 677 C CA . GLU A 1 92 ? -7.225 3.148 7.417 1.00 98.19 92 GLU A CA 1
ATOM 678 C C . GLU A 1 92 ? -7.199 4.475 8.187 1.00 98.19 92 GLU A C 1
ATOM 680 O O . GLU A 1 92 ? -8.187 4.845 8.818 1.00 98.19 92 GLU A O 1
ATOM 685 N N . GLU A 1 93 ? -6.104 5.227 8.072 1.00 98.19 93 GLU A N 1
ATOM 686 C CA . GLU A 1 93 ? -5.926 6.513 8.752 1.00 98.19 93 GLU A CA 1
ATOM 687 C C . GLU A 1 93 ? -6.998 7.540 8.356 1.00 98.19 93 GLU A C 1
ATOM 689 O O . GLU A 1 93 ? -7.519 8.259 9.209 1.00 98.19 93 GLU A O 1
ATOM 694 N N . GLY A 1 94 ? -7.371 7.588 7.073 1.00 97.94 94 GLY A N 1
ATOM 695 C CA . GLY A 1 94 ? -8.444 8.462 6.598 1.00 97.94 94 GLY A CA 1
ATOM 696 C C . GLY A 1 94 ? -9.782 8.164 7.278 1.00 97.94 94 GLY A C 1
ATOM 697 O O . GLY A 1 94 ? -10.464 9.081 7.730 1.00 97.94 94 GLY A O 1
ATOM 698 N N . ILE A 1 95 ? -10.134 6.883 7.416 1.00 97.25 95 ILE A N 1
ATOM 699 C CA . ILE A 1 95 ? -11.370 6.464 8.089 1.00 97.25 95 ILE A CA 1
ATOM 700 C C . ILE A 1 95 ? -11.301 6.762 9.593 1.00 97.25 95 ILE A C 1
ATOM 702 O O . ILE A 1 95 ? -12.277 7.240 10.171 1.00 97.25 95 ILE A O 1
ATOM 706 N N . LEU A 1 96 ? -10.157 6.518 10.240 1.00 97.38 96 LEU A N 1
ATOM 707 C CA . LEU A 1 96 ? -9.997 6.785 11.672 1.00 97.38 96 LEU A CA 1
ATOM 708 C C . LEU A 1 96 ? -10.152 8.274 12.009 1.00 97.38 96 LEU A C 1
ATOM 710 O O . LEU A 1 96 ? -10.757 8.595 13.031 1.00 97.38 96 LEU A O 1
ATOM 714 N N . ARG A 1 97 ? -9.703 9.178 11.130 1.00 97.25 97 ARG A N 1
ATOM 715 C CA . ARG A 1 97 ? -9.901 10.628 11.300 1.00 97.25 97 ARG A CA 1
ATOM 716 C C . ARG A 1 97 ? -11.368 11.035 11.267 1.00 97.25 97 ARG A C 1
ATOM 718 O O . ARG A 1 97 ? -11.773 11.853 12.085 1.00 97.25 97 ARG A O 1
ATOM 725 N N . VAL A 1 98 ? -12.175 10.411 10.407 1.00 95.81 98 VAL A N 1
ATOM 726 C CA . VAL A 1 98 ? -13.633 10.625 10.400 1.00 95.81 98 VAL A CA 1
ATOM 727 C C . VAL A 1 98 ? -14.238 10.229 11.750 1.00 95.81 98 VAL A C 1
ATOM 729 O O . VAL A 1 98 ? -15.055 10.959 12.305 1.00 95.81 98 VAL A O 1
ATOM 732 N N . LEU A 1 99 ? -13.807 9.105 12.331 1.00 95.69 99 LEU A N 1
ATOM 733 C CA . LEU A 1 99 ? -14.284 8.689 13.654 1.00 95.69 99 LEU A CA 1
ATOM 734 C C . LEU A 1 99 ? -13.829 9.639 14.771 1.00 95.69 99 LEU A C 1
ATOM 736 O O . LEU A 1 99 ? -14.575 9.851 15.728 1.00 95.69 99 LEU A O 1
ATOM 740 N N . ASP A 1 100 ? -12.629 10.210 14.665 1.00 95.06 100 ASP A N 1
ATOM 741 C CA . ASP A 1 100 ? -12.115 11.175 15.641 1.00 95.06 100 ASP A CA 1
ATOM 742 C C . ASP A 1 100 ? -12.880 12.499 15.621 1.00 95.06 100 ASP A C 1
ATOM 744 O O . ASP A 1 100 ? -13.155 13.051 16.688 1.00 95.06 100 ASP A O 1
ATOM 748 N N . GLU A 1 101 ? -13.302 12.965 14.445 1.00 94.69 101 GLU A N 1
ATOM 749 C CA . GLU A 1 101 ? -14.187 14.128 14.316 1.00 94.69 101 GLU A CA 1
ATOM 750 C C . GLU A 1 101 ? -15.536 13.889 15.017 1.00 94.69 101 GLU A C 1
ATOM 752 O O . GLU A 1 101 ? -16.037 14.762 15.725 1.00 94.69 101 GLU A O 1
ATOM 757 N N . MET A 1 102 ? -16.095 12.680 14.900 1.00 94.75 102 MET A N 1
ATOM 758 C CA . MET A 1 102 ? -17.378 12.313 15.518 1.00 94.75 102 MET A CA 1
ATOM 759 C C . MET A 1 102 ? -17.288 12.101 17.038 1.00 94.75 102 MET A C 1
ATOM 761 O O . MET A 1 102 ? -18.275 12.259 17.757 1.00 94.75 102 MET A O 1
ATOM 765 N N . LYS A 1 103 ? -16.112 11.743 17.559 1.00 92.44 103 LYS A N 1
ATOM 766 C CA . LYS A 1 103 ? -15.908 11.435 18.984 1.00 92.44 103 LYS A CA 1
ATOM 767 C C . LYS A 1 103 ? -16.138 12.642 19.903 1.00 92.44 103 LYS A C 1
ATOM 769 O O . LYS A 1 103 ? -16.492 12.468 21.067 1.00 92.44 103 LYS A O 1
ATOM 774 N N . GLY A 1 104 ? -15.920 13.859 19.401 1.00 87.19 104 GLY A N 1
ATOM 775 C CA . GLY A 1 104 ? -16.133 15.098 20.155 1.00 87.19 104 GLY A CA 1
ATOM 776 C C . GLY A 1 104 ? -17.600 15.517 20.280 1.00 87.19 104 GLY A C 1
ATOM 777 O O . GLY A 1 104 ? -17.898 16.431 21.048 1.00 87.19 104 GLY A O 1
ATOM 778 N N . ASP A 1 105 ? -18.503 14.866 19.545 1.00 93.00 105 ASP A N 1
ATOM 779 C CA . ASP A 1 105 ? -19.891 15.287 19.419 1.00 93.00 105 ASP A CA 1
ATOM 780 C C . ASP A 1 105 ? -20.853 14.340 20.171 1.00 93.00 105 ASP A C 1
ATOM 782 O O . ASP A 1 105 ? -21.022 13.175 19.786 1.00 93.00 105 ASP A O 1
ATOM 786 N N . PRO A 1 106 ? -21.523 14.823 21.237 1.00 92.44 106 PRO A N 1
ATOM 787 C CA . PRO A 1 106 ? -22.471 14.030 22.015 1.00 92.44 106 PRO A CA 1
ATOM 788 C C . PRO A 1 106 ? -23.701 13.545 21.238 1.00 92.44 106 PRO A C 1
ATOM 790 O O . PRO A 1 106 ? -24.433 12.708 21.765 1.00 92.44 106 PRO A O 1
ATOM 793 N N . GLN A 1 107 ? -23.965 14.053 20.025 1.00 96.62 107 GLN A N 1
ATOM 794 C CA . GLN A 1 107 ? -25.103 13.603 19.214 1.00 96.62 107 GLN A CA 1
ATOM 795 C C . GLN A 1 107 ? -24.961 12.148 18.739 1.00 96.62 107 GLN A C 1
ATOM 797 O O . GLN A 1 107 ? -25.961 11.502 18.422 1.00 96.62 107 GLN A O 1
ATOM 802 N N . PHE A 1 108 ? -23.732 11.625 18.684 1.00 96.62 108 PHE A N 1
ATOM 803 C CA . PHE A 1 108 ? -23.455 10.260 18.245 1.00 96.62 108 PHE A CA 1
ATOM 804 C C . PHE A 1 108 ? -23.364 9.283 19.420 1.00 96.62 108 PHE A C 1
ATOM 806 O O . PHE A 1 108 ? -22.817 9.597 20.480 1.00 96.62 108 PHE A O 1
ATOM 813 N N . ASP A 1 109 ? -23.834 8.049 19.205 1.00 97.00 109 ASP A N 1
ATOM 814 C CA . ASP A 1 109 ? -23.661 6.965 20.172 1.00 97.00 109 ASP A CA 1
ATOM 815 C C . ASP A 1 109 ? -22.183 6.552 20.246 1.00 97.00 109 ASP A C 1
ATOM 817 O O . ASP A 1 109 ? -21.646 5.832 19.397 1.00 97.00 109 ASP A O 1
ATOM 821 N N . GLN A 1 110 ? -21.533 7.004 21.314 1.00 95.56 110 GLN A N 1
ATOM 822 C CA . GLN A 1 110 ? -20.109 6.790 21.555 1.00 95.56 110 GLN A CA 1
ATOM 823 C C . GLN A 1 110 ? -19.749 5.311 21.745 1.00 95.56 110 GLN A C 1
ATOM 825 O O . GLN A 1 110 ? -18.629 4.901 21.434 1.00 95.56 110 GLN A O 1
ATOM 830 N N . ARG A 1 111 ? -20.690 4.478 22.210 1.00 97.25 111 ARG A N 1
ATOM 831 C CA . ARG A 1 111 ? -20.468 3.034 22.345 1.00 97.25 111 ARG A CA 1
ATOM 832 C C . ARG A 1 111 ? -20.356 2.393 20.967 1.00 97.25 111 ARG A C 1
ATOM 834 O O . ARG A 1 111 ? -19.454 1.589 20.745 1.00 97.25 111 ARG A O 1
ATOM 841 N N . TRP A 1 112 ? -21.240 2.755 20.040 1.00 97.75 112 TRP A N 1
ATOM 842 C CA . TRP A 1 112 ? -21.184 2.242 18.670 1.00 97.75 112 TRP A CA 1
ATOM 843 C C . TRP A 1 112 ? -20.005 2.810 17.871 1.00 97.75 112 TRP A C 1
ATOM 845 O O . TRP A 1 112 ? -19.406 2.063 17.098 1.00 97.75 112 TRP A O 1
ATOM 855 N N . LEU A 1 113 ? -19.592 4.061 18.111 1.00 97.31 113 LEU A N 1
ATOM 856 C CA . LEU A 1 113 ? -18.351 4.606 17.538 1.00 97.31 113 LEU A CA 1
ATOM 857 C C . LEU A 1 113 ? -17.108 3.827 17.989 1.00 97.31 113 LEU A C 1
ATOM 859 O O . LEU A 1 113 ? -16.252 3.503 17.166 1.00 97.31 113 LEU A O 1
ATOM 863 N N . ALA A 1 114 ? -17.021 3.472 19.275 1.00 96.81 114 ALA A N 1
ATOM 864 C CA . ALA A 1 114 ? -15.924 2.650 19.782 1.00 96.81 114 ALA A CA 1
ATOM 865 C C . ALA A 1 114 ? -15.891 1.263 19.113 1.00 96.81 114 ALA A C 1
ATOM 867 O O . ALA A 1 114 ? -14.825 0.803 18.706 1.00 96.81 114 ALA A O 1
ATOM 868 N N . VAL A 1 115 ? -17.058 0.629 18.934 1.00 98.06 115 VAL A N 1
ATOM 869 C CA . VAL A 1 115 ? -17.177 -0.653 18.216 1.00 98.06 115 VAL A CA 1
ATOM 870 C C . VAL A 1 115 ? -16.716 -0.519 16.762 1.00 98.06 1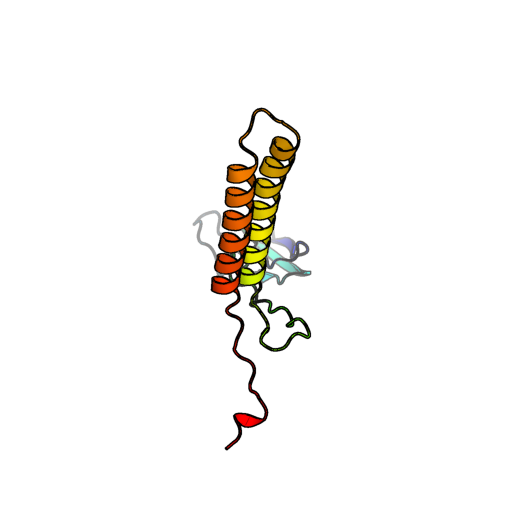15 VAL A C 1
ATOM 872 O O . VAL A 1 115 ? -15.960 -1.367 16.287 1.00 98.06 115 VAL A O 1
ATOM 875 N N . ALA A 1 116 ? -17.122 0.549 16.067 1.00 97.81 116 ALA A N 1
ATOM 876 C CA . ALA A 1 116 ? -16.711 0.806 14.689 1.00 97.81 116 ALA A CA 1
ATOM 877 C C . ALA A 1 116 ? -15.186 0.954 14.569 1.00 97.81 116 ALA A C 1
ATOM 879 O O . ALA A 1 116 ? -14.575 0.274 13.743 1.00 97.81 116 ALA A O 1
ATOM 880 N N . ARG A 1 117 ? -14.563 1.768 15.436 1.00 97.88 117 ARG A N 1
ATOM 881 C CA . ARG A 1 117 ? -13.103 1.952 15.476 1.00 97.88 117 ARG A CA 1
ATOM 882 C C . ARG A 1 117 ? -12.374 0.618 15.626 1.00 97.88 117 ARG A C 1
ATOM 884 O O . ARG A 1 117 ? -11.520 0.299 14.805 1.00 97.88 117 ARG A O 1
ATOM 891 N N . THR A 1 118 ? -12.744 -0.184 16.625 1.00 98.12 118 THR A N 1
ATOM 892 C CA . THR A 1 118 ? -12.106 -1.489 16.854 1.00 98.12 118 THR A CA 1
ATOM 893 C C . THR A 1 118 ? -12.278 -2.428 15.660 1.00 98.12 118 THR A C 1
ATOM 895 O O . THR A 1 118 ? -11.326 -3.106 15.280 1.00 98.12 118 THR A O 1
ATOM 898 N N . GLY A 1 119 ? -13.462 -2.461 15.041 1.00 98.31 119 GLY A N 1
ATOM 899 C CA . GLY A 1 119 ? -13.713 -3.292 13.862 1.00 98.31 119 GLY A CA 1
ATOM 900 C C . GLY A 1 119 ? -12.845 -2.905 12.663 1.00 98.31 119 GLY A C 1
ATOM 901 O O . GLY A 1 119 ? -12.308 -3.781 11.986 1.00 98.31 119 GLY A O 1
ATOM 902 N N . ILE A 1 120 ? -12.659 -1.604 12.431 1.00 98.06 120 ILE A N 1
ATOM 903 C CA . ILE A 1 120 ? -11.800 -1.080 11.361 1.00 98.06 120 ILE A CA 1
ATOM 904 C C . ILE A 1 120 ? -10.334 -1.441 11.619 1.00 98.06 120 ILE A C 1
ATOM 906 O O . ILE A 1 120 ? -9.707 -2.053 10.755 1.00 98.06 120 ILE A O 1
ATOM 910 N N . GLU A 1 121 ? -9.808 -1.152 12.812 1.00 98.00 121 GLU A N 1
ATOM 911 C CA . GLU A 1 121 ? -8.414 -1.456 13.180 1.00 98.00 121 GLU A CA 1
ATOM 912 C C . GLU A 1 121 ? -8.119 -2.966 13.071 1.00 98.00 121 GLU A C 1
ATOM 914 O O . GLU A 1 121 ? -7.096 -3.385 12.522 1.00 98.00 121 GLU A O 1
ATOM 919 N N . GLN A 1 122 ? -9.042 -3.818 13.533 1.00 98.31 122 GLN A N 1
ATOM 920 C CA . GLN A 1 122 ? -8.916 -5.273 13.395 1.00 98.31 122 GLN A CA 1
ATOM 921 C C . GLN A 1 122 ? -8.994 -5.730 11.935 1.00 98.31 122 GLN A C 1
ATOM 923 O O . GLN A 1 122 ? -8.215 -6.592 11.519 1.00 98.31 122 GLN A O 1
ATOM 928 N N . GLY A 1 123 ? -9.904 -5.151 11.150 1.00 98.25 123 GLY A N 1
ATOM 929 C CA . GLY A 1 123 ? -10.066 -5.456 9.731 1.00 98.25 123 GLY A CA 1
ATOM 930 C C . GLY A 1 123 ? -8.803 -5.145 8.929 1.00 98.25 123 GLY A C 1
ATOM 931 O O . GLY A 1 123 ? -8.294 -6.014 8.221 1.00 98.25 123 GLY A O 1
ATOM 932 N N . PHE A 1 124 ? -8.238 -3.946 9.094 1.00 98.25 124 PHE A N 1
ATOM 933 C CA . PHE A 1 124 ? -7.000 -3.551 8.417 1.00 98.25 124 PHE A CA 1
ATOM 934 C C . PHE A 1 124 ? -5.779 -4.322 8.922 1.00 98.25 124 PHE A C 1
ATOM 936 O O . PHE A 1 124 ? -4.890 -4.658 8.133 1.00 98.25 124 PHE A O 1
ATOM 943 N N . MET A 1 125 ? -5.733 -4.675 10.210 1.00 97.44 125 MET A N 1
ATOM 944 C CA . MET A 1 125 ? -4.706 -5.578 10.727 1.00 97.44 125 MET A CA 1
ATOM 945 C C . MET A 1 125 ? -4.772 -6.950 10.041 1.00 97.44 1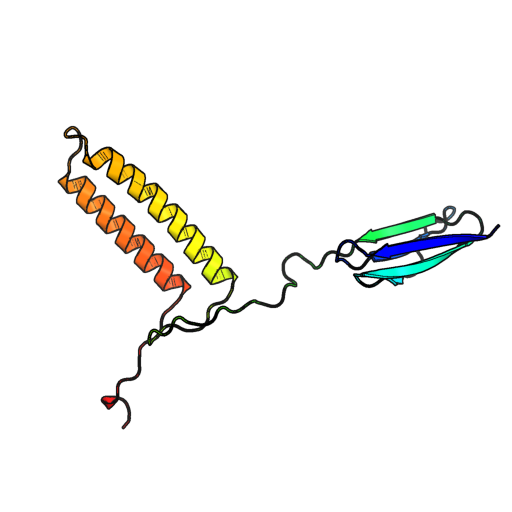25 MET A C 1
ATOM 947 O O . MET A 1 125 ? -3.743 -7.455 9.588 1.00 97.44 125 MET A O 1
ATOM 951 N N . ALA A 1 126 ? -5.961 -7.549 9.933 1.00 97.81 126 ALA A N 1
ATOM 952 C CA . ALA A 1 126 ? -6.152 -8.837 9.269 1.00 97.81 126 ALA A CA 1
ATOM 953 C C . ALA A 1 126 ? -5.819 -8.766 7.769 1.00 97.81 126 ALA A C 1
ATOM 955 O O . ALA A 1 126 ? -5.112 -9.636 7.258 1.00 97.81 126 ALA A O 1
ATOM 956 N N . LEU A 1 127 ? -6.252 -7.700 7.091 1.00 97.50 127 LEU A N 1
ATOM 957 C CA . LEU A 1 127 ? -5.968 -7.445 5.679 1.00 97.50 127 LEU A CA 1
ATOM 958 C C . LEU A 1 127 ? -4.460 -7.358 5.409 1.00 97.50 127 LEU A C 1
ATOM 960 O O . LEU A 1 127 ? -3.937 -8.072 4.557 1.00 97.50 127 LEU A O 1
ATOM 964 N N . ASN A 1 128 ? -3.734 -6.543 6.177 1.00 96.62 128 ASN A N 1
ATOM 965 C CA . ASN A 1 128 ? -2.289 -6.389 5.998 1.00 96.62 128 ASN A CA 1
ATOM 966 C C . ASN A 1 128 ? -1.526 -7.681 6.330 1.00 96.62 128 ASN A C 1
ATOM 968 O O . ASN A 1 128 ? -0.547 -8.014 5.662 1.00 96.62 128 ASN A O 1
ATOM 972 N N . ARG A 1 129 ? -2.001 -8.466 7.306 1.00 94.75 129 ARG A N 1
ATOM 973 C CA . ARG A 1 129 ? -1.443 -9.797 7.597 1.00 94.75 129 ARG A CA 1
ATOM 974 C C . ARG A 1 129 ? -1.676 -10.800 6.467 1.00 94.75 129 ARG A C 1
ATOM 976 O O . ARG A 1 129 ? -0.811 -11.646 6.261 1.00 94.75 129 ARG A O 1
ATOM 983 N N . ALA A 1 130 ? -2.786 -10.710 5.734 1.00 95.19 130 ALA A N 1
ATOM 984 C CA . ALA A 1 130 ? -3.037 -11.558 4.566 1.00 95.19 130 ALA A CA 1
ATOM 985 C C . ALA A 1 130 ? -2.060 -11.271 3.408 1.00 95.19 130 ALA A C 1
ATOM 987 O O . ALA A 1 130 ? -1.749 -12.178 2.636 1.00 95.19 130 ALA A O 1
ATOM 988 N N . ILE A 1 131 ? -1.544 -10.038 3.328 1.00 93.75 131 ILE A N 1
ATOM 989 C CA . ILE A 1 131 ? -0.556 -9.613 2.325 1.00 93.75 131 ILE A CA 1
ATOM 990 C C . ILE A 1 131 ? 0.867 -9.996 2.755 1.00 93.75 131 ILE A C 1
ATOM 992 O O . ILE A 1 131 ? 1.574 -10.664 2.007 1.00 93.75 131 ILE A O 1
ATOM 996 N N . PHE A 1 132 ? 1.292 -9.598 3.961 1.00 93.62 132 PHE A N 1
ATOM 997 C CA . PHE A 1 132 ? 2.671 -9.813 4.435 1.00 93.62 132 PHE A CA 1
ATOM 998 C C . PHE A 1 132 ? 2.954 -11.229 4.941 1.00 93.62 132 PHE A C 1
ATOM 1000 O O . PHE A 1 132 ? 4.116 -11.622 4.993 1.00 93.62 132 PHE A O 1
ATOM 1007 N N . GLN A 1 133 ? 1.916 -11.980 5.323 1.00 91.12 133 GLN A N 1
ATOM 1008 C CA . GLN A 1 133 ? 1.991 -13.399 5.695 1.00 91.12 133 GLN A CA 1
ATOM 1009 C C . GLN A 1 133 ? 3.149 -13.732 6.661 1.00 91.12 133 GLN A C 1
ATOM 1011 O O . GLN A 1 133 ? 3.975 -14.594 6.360 1.00 91.12 133 GLN A O 1
ATOM 1016 N N . PRO A 1 134 ? 3.243 -13.064 7.830 1.00 90.12 134 PRO A N 1
ATOM 1017 C CA . PRO A 1 134 ? 4.339 -13.307 8.762 1.00 90.12 134 PRO A CA 1
ATOM 1018 C C . PRO A 1 134 ? 4.334 -14.762 9.252 1.00 90.12 134 PRO A C 1
ATOM 1020 O O . PRO A 1 134 ? 3.292 -15.307 9.633 1.00 90.12 134 PRO A O 1
ATOM 1023 N N . GLY A 1 135 ? 5.514 -15.379 9.250 1.00 87.94 135 GLY A N 1
ATOM 1024 C CA . GLY A 1 135 ? 5.711 -16.779 9.612 1.00 87.94 135 GLY A CA 1
ATOM 1025 C C . GLY A 1 135 ? 5.716 -17.019 11.123 1.00 87.94 135 GLY A C 1
ATOM 1026 O O . GLY A 1 135 ? 5.898 -16.104 11.929 1.00 87.94 135 GLY A O 1
ATOM 1027 N N . ARG A 1 136 ? 5.542 -18.285 11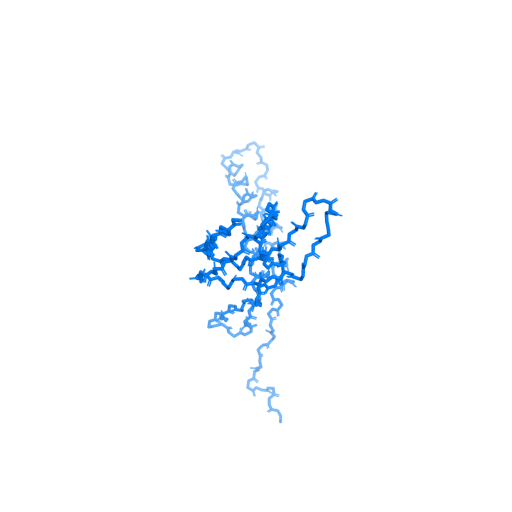.524 1.00 88.56 136 ARG A N 1
ATOM 1028 C CA . ARG A 1 136 ? 5.755 -18.705 12.918 1.00 88.56 136 ARG A CA 1
ATOM 1029 C C . ARG A 1 136 ? 7.251 -18.765 13.222 1.00 88.56 136 ARG A C 1
ATOM 1031 O O . ARG A 1 136 ? 8.044 -19.165 12.376 1.00 88.56 136 ARG A O 1
ATOM 1038 N N . VAL A 1 137 ? 7.621 -18.391 14.441 1.00 88.94 137 VAL A N 1
ATOM 1039 C CA . VAL A 1 137 ? 9.005 -18.453 14.919 1.00 88.94 137 VAL A CA 1
ATOM 1040 C C . VAL A 1 137 ? 9.259 -19.834 15.513 1.00 88.94 137 VAL A C 1
ATOM 1042 O O . VAL A 1 137 ? 8.451 -20.305 16.310 1.00 88.94 137 VAL A O 1
ATOM 1045 N N . ALA A 1 138 ? 10.369 -20.465 15.131 1.00 86.44 138 ALA A N 1
ATOM 1046 C CA . ALA A 1 138 ? 10.801 -21.721 15.733 1.00 86.44 138 ALA A CA 1
ATOM 1047 C C . ALA A 1 138 ? 11.237 -21.483 17.181 1.00 86.44 138 ALA A C 1
ATOM 1049 O O . ALA A 1 138 ? 12.039 -20.584 17.457 1.00 86.44 138 ALA A O 1
ATOM 1050 N N . LEU A 1 139 ? 10.722 -22.294 18.098 1.00 89.50 139 LEU A N 1
ATOM 1051 C CA . LEU A 1 139 ? 11.084 -22.229 19.505 1.00 89.50 139 LEU A CA 1
ATOM 1052 C C . LEU A 1 139 ? 12.191 -23.251 19.812 1.00 89.50 139 LEU A C 1
ATOM 1054 O O . LEU A 1 139 ? 12.311 -24.258 19.111 1.00 89.50 139 LEU A O 1
ATOM 1058 N N . PRO A 1 140 ? 13.022 -23.032 20.851 1.00 88.94 140 PRO A N 1
ATOM 1059 C CA . PRO A 1 140 ? 14.076 -23.980 21.220 1.00 88.94 140 PRO A CA 1
ATOM 1060 C C . PRO A 1 140 ? 13.569 -25.414 21.430 1.00 88.94 140 PRO A C 1
ATOM 1062 O O . PRO A 1 140 ? 14.266 -26.359 21.075 1.00 88.94 140 PRO A O 1
ATOM 1065 N N . GLN A 1 141 ? 12.347 -25.567 21.946 1.00 89.00 141 GLN A N 1
ATOM 1066 C CA . GLN A 1 141 ? 11.695 -26.859 22.172 1.00 89.00 141 GLN A CA 1
ATOM 1067 C C . GLN A 1 141 ? 11.242 -27.605 20.902 1.00 89.00 141 GLN A C 1
ATOM 1069 O O . GLN A 1 141 ? 10.872 -28.769 21.007 1.00 89.00 141 GLN A O 1
ATOM 1074 N N . ASP A 1 142 ? 11.269 -26.978 19.720 1.00 85.00 142 ASP A N 1
ATOM 1075 C CA . ASP A 1 142 ? 10.842 -27.614 18.460 1.00 85.00 142 ASP A CA 1
ATOM 1076 C C . ASP A 1 142 ? 11.957 -28.462 17.813 1.00 85.00 142 ASP A C 1
ATOM 1078 O O . ASP A 1 142 ? 11.730 -29.143 16.813 1.00 85.00 142 ASP A O 1
ATOM 1082 N N . ARG A 1 143 ? 13.179 -28.417 18.360 1.00 69.19 143 ARG A N 1
ATOM 1083 C CA . ARG A 1 143 ? 14.315 -29.229 17.906 1.00 69.19 143 ARG A CA 1
ATOM 1084 C C . ARG A 1 143 ? 14.330 -30.549 18.681 1.00 69.19 143 ARG A C 1
ATOM 1086 O O . ARG A 1 143 ? 14.892 -30.602 19.773 1.00 69.19 143 ARG A O 1
ATOM 1093 N N . VAL A 1 144 ? 13.685 -31.576 18.125 1.00 59.31 144 VAL A N 1
ATOM 1094 C CA . VAL A 1 144 ? 13.818 -32.981 18.564 1.00 59.31 144 VAL A CA 1
ATOM 1095 C C . VAL A 1 144 ? 15.019 -33.618 17.880 1.00 59.31 144 VAL A C 1
ATOM 1097 O O . VAL A 1 144 ? 15.175 -33.386 16.659 1.00 59.31 144 VAL A O 1
#

Foldseek 3Di:
DKDKDKDAQAPQFKKWKWKADPVPRDTDDTDIAGHGGMDIDIDPDPIDIDIDTDDPDPPPPDFDWDQFDPDAQFHIDTPVLVVVLVVLVVVLVVVVVVLVVCCVDPVDDNVVSVVVNVVSVVVSVVVNCVSRVGGDGDDPVNPD

Secondary structure (DSSP, 8-state):
-EEEEEEE-TTSSEEEEEEE-TTT-PBPPPEEEPTT-EEEEEEETT-EEEEEEE---TT-S---EEPPPSSTTPPPEEHHHHHHHHHHHHHHHHHHHHHHHHHT-TTS-HHHHHHHHHHHHHHHHHHHHHHH-PPPPPPGGG--

pLDDT: mean 88.15, std 9.89, range [52.66, 98.31]

Radius of gyration: 28.95 Å; chains: 1; bounding box: 51×48×74 Å